Protein AF-A0A6M0AMI7-F1 (afdb_monomer_lite)

Foldseek 3Di:
DDDDLCRLCVLLVHDSVVSVCVVVVVCPPDDPVSVQSSCVSVVHDDDDDDDDDDPPDPDDDDDDD

pLDDT: mean 92.31, std 7.23, range [49.03, 96.06]

Secondary structure (DSSP, 8-state):
-PPPHHHHHHHHTS-HHHHHHHHTT-GGGS-HHHHHHHHHHTT--------PPPTTSSS------

Sequence (65 aa):
QGMTQAAAAKVLGVDQPKVSALINGKLAGFSIVRLFRFLNALGQDVEIVVKTKPLSHPGARTLVS

Radius of gyration: 15.53 Å; chains: 1; bounding box: 33×18×42 Å

Structure (mmCIF, N/CA/C/O backbone):
data_AF-A0A6M0AMI7-F1
#
_entry.id   AF-A0A6M0AMI7-F1
#
loop_
_atom_site.group_PDB
_atom_site.id
_atom_site.type_symbol
_atom_site.label_atom_id
_atom_site.label_alt_id
_atom_site.label_comp_id
_atom_site.label_asym_id
_atom_site.label_entity_id
_atom_site.label_seq_id
_atom_site.pdbx_PDB_ins_code
_atom_site.Cartn_x
_atom_site.Cartn_y
_atom_site.Cartn_z
_atom_site.occupancy
_atom_site.B_iso_or_equiv
_atom_site.auth_seq_id
_atom_site.auth_comp_id
_atom_site.auth_asym_id
_atom_site.auth_atom_id
_atom_site.pdbx_PDB_model_num
ATOM 1 N N . GLN A 1 1 ? -21.618 7.323 4.368 1.00 49.03 1 GLN A N 1
ATOM 2 C CA . GLN A 1 1 ? -21.333 6.944 5.769 1.00 49.03 1 GLN A CA 1
ATOM 3 C C . GLN A 1 1 ? -20.003 6.207 5.780 1.00 49.03 1 GLN A C 1
ATOM 5 O O . GLN A 1 1 ? -19.852 5.262 5.019 1.00 49.03 1 GLN A O 1
ATOM 10 N N . GLY A 1 2 ? -19.012 6.713 6.514 1.00 74.25 2 GLY A N 1
ATOM 11 C CA . GLY A 1 2 ? -17.658 6.153 6.509 1.00 74.25 2 GLY A CA 1
ATOM 12 C C . GLY A 1 2 ? -17.536 4.954 7.446 1.00 74.25 2 GLY A C 1
ATOM 13 O O . GLY A 1 2 ? -18.099 4.956 8.538 1.00 74.25 2 GLY A O 1
ATOM 14 N N . MET A 1 3 ? -16.789 3.937 7.025 1.00 86.38 3 MET A N 1
ATOM 15 C CA . MET A 1 3 ? -16.400 2.817 7.878 1.00 86.38 3 MET A CA 1
ATOM 16 C C . MET A 1 3 ? -15.435 3.303 8.977 1.00 86.38 3 MET A C 1
ATOM 18 O O . MET A 1 3 ? -14.546 4.111 8.711 1.00 86.38 3 MET A O 1
ATOM 22 N N . THR A 1 4 ? -15.578 2.816 10.216 1.00 93.75 4 THR A N 1
ATOM 23 C CA . THR A 1 4 ? -14.622 3.137 11.294 1.00 93.75 4 THR A CA 1
ATOM 24 C C . THR A 1 4 ? -13.248 2.535 10.995 1.00 93.75 4 THR A C 1
ATOM 26 O O . THR A 1 4 ? -13.146 1.520 10.307 1.00 93.75 4 THR A O 1
ATOM 29 N N . GLN A 1 5 ? -12.170 3.095 11.556 1.00 92.19 5 GLN A N 1
ATOM 30 C CA . GLN A 1 5 ? -10.825 2.532 11.349 1.00 92.19 5 GLN A CA 1
ATOM 31 C C . GLN A 1 5 ? -10.715 1.071 11.815 1.00 92.19 5 GLN A C 1
ATOM 33 O O . GLN A 1 5 ? -10.015 0.277 11.195 1.00 92.19 5 GLN A O 1
ATOM 38 N N . ALA A 1 6 ? -11.428 0.696 12.881 1.00 94.81 6 ALA A N 1
ATOM 39 C CA . ALA A 1 6 ? -11.451 -0.677 13.379 1.00 94.81 6 ALA A CA 1
ATOM 40 C C . ALA A 1 6 ? -12.189 -1.635 12.429 1.00 94.81 6 ALA A C 1
ATOM 42 O O . ALA A 1 6 ? -11.763 -2.772 12.240 1.00 94.81 6 ALA A O 1
ATOM 43 N N . ALA A 1 7 ? -13.279 -1.187 11.803 1.00 94.62 7 ALA A N 1
ATOM 44 C CA . ALA A 1 7 ? -13.952 -1.971 10.774 1.00 94.62 7 ALA A CA 1
ATOM 45 C C . ALA A 1 7 ? -13.082 -2.084 9.508 1.00 94.62 7 ALA A C 1
ATOM 47 O O . ALA A 1 7 ? -12.941 -3.175 8.960 1.00 94.62 7 ALA A O 1
ATOM 48 N N . ALA A 1 8 ? -12.393 -1.005 9.124 1.00 94.81 8 ALA A N 1
ATOM 49 C CA . ALA A 1 8 ? -11.439 -1.017 8.018 1.00 94.81 8 ALA A CA 1
ATOM 50 C C . ALA A 1 8 ? -10.286 -1.994 8.253 1.00 94.81 8 ALA A C 1
ATOM 52 O O . ALA A 1 8 ? -9.911 -2.731 7.350 1.00 94.81 8 ALA A O 1
ATOM 53 N N . ALA A 1 9 ? -9.765 -2.052 9.477 1.00 95.81 9 ALA A N 1
ATOM 54 C CA . ALA A 1 9 ? -8.705 -2.975 9.865 1.00 95.81 9 ALA A CA 1
ATOM 55 C C . ALA A 1 9 ? -9.107 -4.438 9.615 1.00 95.81 9 ALA A C 1
ATOM 57 O O . ALA A 1 9 ? -8.321 -5.210 9.064 1.00 95.81 9 ALA A O 1
ATOM 58 N N . LYS A 1 10 ? -10.362 -4.791 9.934 1.00 95.94 10 LYS A N 1
ATOM 59 C CA . LYS A 1 10 ? -10.921 -6.125 9.671 1.00 95.94 10 LYS A CA 1
ATOM 60 C C . LYS A 1 10 ? -11.018 -6.421 8.176 1.00 95.94 10 LYS A C 1
ATOM 62 O O . LYS A 1 10 ? -10.556 -7.473 7.753 1.00 95.94 10 LYS A O 1
ATOM 67 N N . VAL A 1 11 ? -11.563 -5.492 7.387 1.00 95.44 11 VAL A N 1
ATOM 68 C CA . VAL A 1 11 ? -11.693 -5.651 5.925 1.00 95.44 11 VAL A CA 1
ATOM 69 C C . VAL A 1 11 ? -10.322 -5.787 5.257 1.00 95.44 11 VAL A C 1
ATOM 71 O O . VAL A 1 11 ? -10.115 -6.658 4.421 1.00 95.44 11 VAL A O 1
ATOM 74 N N . LEU A 1 12 ? -9.359 -4.959 5.662 1.00 95.25 12 LEU A N 1
ATOM 75 C CA . LEU A 1 12 ? -8.022 -4.902 5.070 1.00 95.25 12 LEU A CA 1
ATOM 76 C C . LEU A 1 12 ? -7.047 -5.958 5.629 1.00 95.25 12 LEU A C 1
ATOM 78 O O . LEU A 1 12 ? -5.910 -6.056 5.153 1.00 95.25 12 LEU A O 1
ATOM 82 N N . GLY A 1 13 ? -7.440 -6.723 6.653 1.00 95.06 13 GLY A 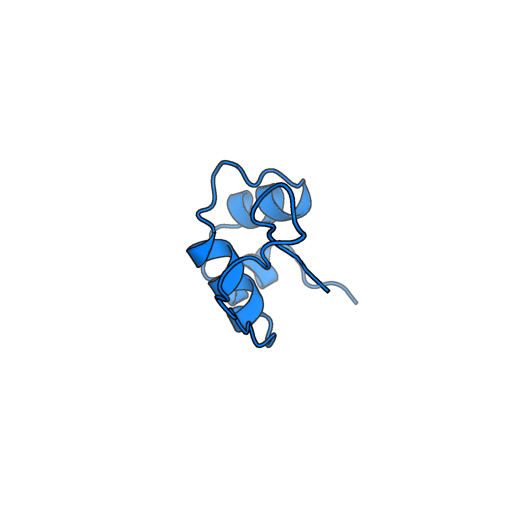N 1
ATOM 83 C CA . GLY A 1 13 ? -6.583 -7.721 7.301 1.00 95.06 13 GLY A CA 1
ATOM 84 C C . GLY A 1 13 ? -5.304 -7.118 7.900 1.00 95.06 13 GLY A C 1
ATOM 85 O O . GLY A 1 13 ? -4.205 -7.656 7.716 1.00 95.06 13 GLY A O 1
ATOM 86 N N . VAL A 1 14 ? -5.422 -5.959 8.551 1.00 95.38 14 VAL A N 1
ATOM 87 C CA . VAL A 1 14 ? -4.325 -5.241 9.227 1.00 95.38 14 VAL A CA 1
ATOM 88 C C . VAL A 1 14 ? -4.747 -4.795 10.623 1.00 95.38 14 VAL A C 1
ATOM 90 O O . VAL A 1 14 ? -5.912 -4.871 10.989 1.00 95.38 14 VAL A O 1
ATOM 93 N N . ASP A 1 15 ? -3.792 -4.306 11.406 1.00 95.81 15 ASP A N 1
ATOM 94 C CA . ASP A 1 15 ? -4.074 -3.606 12.655 1.00 95.81 15 ASP A CA 1
ATOM 95 C C . ASP A 1 15 ? -4.590 -2.171 12.402 1.00 95.81 15 ASP A C 1
ATOM 97 O O . ASP A 1 15 ? -4.393 -1.578 11.336 1.00 95.81 15 ASP A O 1
ATOM 101 N N . GLN A 1 16 ? -5.280 -1.598 13.391 1.00 95.38 16 GLN A N 1
ATOM 102 C CA . GLN A 1 16 ? -5.801 -0.230 13.308 1.00 95.38 16 GLN A CA 1
ATOM 103 C C . GLN A 1 16 ? -4.696 0.833 13.092 1.00 95.38 16 GLN A C 1
ATOM 105 O O . GLN A 1 16 ? -4.925 1.745 12.293 1.00 95.38 16 GLN A O 1
ATOM 110 N N . PRO A 1 17 ? -3.498 0.755 13.717 1.00 95.62 17 PRO A N 1
ATOM 111 C CA . PRO A 1 17 ? -2.411 1.697 13.436 1.00 95.62 17 PRO A CA 1
ATOM 112 C C . PRO A 1 17 ? -2.027 1.772 11.953 1.00 95.62 17 PRO A C 1
ATOM 114 O O . PRO A 1 17 ? -1.827 2.873 11.438 1.00 95.62 17 PRO A O 1
ATOM 117 N N . LYS A 1 18 ? -1.996 0.643 11.233 1.00 95.69 18 LYS A N 1
ATOM 118 C CA . LYS A 1 18 ? -1.766 0.625 9.779 1.00 95.69 18 LYS A CA 1
ATOM 119 C C . LYS A 1 18 ? -2.883 1.316 9.004 1.00 95.69 18 LYS A C 1
ATOM 121 O O . LYS A 1 18 ? -2.590 2.040 8.057 1.00 95.69 18 LYS A O 1
ATOM 126 N N . VAL A 1 19 ? -4.141 1.162 9.414 1.00 95.50 19 VAL A N 1
ATOM 127 C CA . VAL A 1 19 ? -5.255 1.919 8.814 1.00 95.50 19 VAL A CA 1
ATOM 128 C C . VAL A 1 19 ? -5.067 3.420 9.024 1.00 95.50 19 VAL A C 1
ATOM 130 O O . VAL A 1 19 ? -5.193 4.194 8.079 1.00 95.50 19 VAL A O 1
ATOM 133 N N . SER A 1 20 ? -4.719 3.839 10.241 1.00 95.44 20 SER A N 1
ATOM 134 C CA . SER A 1 20 ? -4.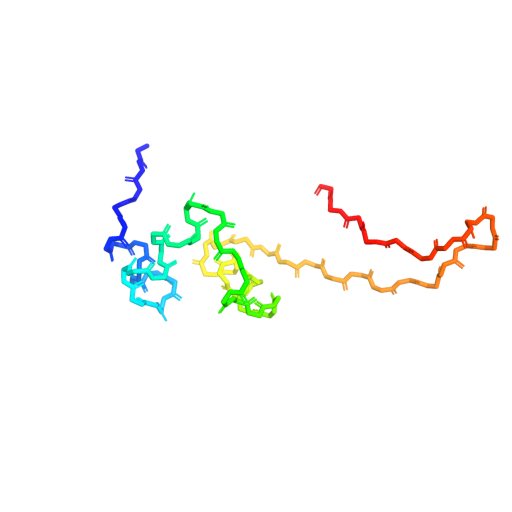435 5.245 10.539 1.00 95.44 20 SER A CA 1
ATOM 135 C C . SER A 1 20 ? -3.270 5.774 9.695 1.00 95.44 20 SER A C 1
ATOM 137 O O . SER A 1 20 ? -3.353 6.869 9.142 1.00 95.44 20 SER A O 1
ATOM 139 N N . ALA A 1 21 ? -2.203 4.989 9.521 1.00 96.06 21 ALA A N 1
ATOM 140 C CA . ALA A 1 21 ? -1.084 5.347 8.654 1.00 96.06 21 ALA A CA 1
ATOM 141 C C . ALA A 1 21 ? -1.523 5.545 7.191 1.00 96.06 21 ALA A C 1
ATOM 143 O O . ALA A 1 21 ? -1.158 6.559 6.598 1.00 96.06 21 ALA A O 1
ATOM 144 N N . LEU A 1 22 ? -2.344 4.641 6.639 1.00 93.94 22 LEU A N 1
ATOM 145 C CA . LEU A 1 22 ? -2.896 4.762 5.281 1.00 93.94 22 LEU A CA 1
ATOM 146 C C . LEU A 1 22 ? -3.731 6.037 5.112 1.00 93.94 22 LEU A C 1
ATOM 148 O O . LEU A 1 22 ? -3.498 6.788 4.169 1.00 93.94 22 LEU A O 1
ATOM 152 N N . ILE A 1 23 ? -4.652 6.312 6.043 1.00 91.75 23 ILE A N 1
ATOM 153 C CA . ILE A 1 23 ? -5.515 7.509 6.010 1.00 91.75 23 ILE A CA 1
ATOM 154 C C . ILE A 1 23 ? -4.683 8.797 6.073 1.00 91.75 23 ILE A C 1
ATOM 156 O O . ILE A 1 23 ? -5.015 9.781 5.423 1.00 91.75 23 ILE A O 1
ATOM 160 N N . ASN A 1 24 ? -3.577 8.779 6.817 1.00 95.00 24 ASN A N 1
ATOM 161 C CA . ASN A 1 24 ? -2.656 9.909 6.935 1.00 95.00 24 ASN A CA 1
ATOM 162 C C . ASN A 1 24 ? -1.587 9.952 5.823 1.00 95.00 24 ASN A C 1
ATOM 164 O O . ASN A 1 24 ? -0.599 10.673 5.960 1.00 95.00 24 ASN A O 1
ATOM 168 N N . GLY A 1 25 ? -1.722 9.155 4.756 1.00 93.25 25 GLY A N 1
ATOM 169 C CA . GLY A 1 25 ? -0.796 9.156 3.617 1.00 93.25 25 GLY A CA 1
ATOM 170 C C . GLY A 1 25 ? 0.606 8.611 3.919 1.00 93.25 25 GLY A C 1
ATOM 171 O O . GLY A 1 25 ? 1.535 8.807 3.136 1.00 93.25 25 GLY A O 1
ATOM 172 N N . LYS A 1 26 ? 0.799 7.910 5.042 1.00 95.88 26 LYS A N 1
ATOM 173 C CA . LYS A 1 26 ? 2.093 7.342 5.453 1.00 95.88 26 LYS A CA 1
ATOM 174 C C . LYS A 1 26 ? 2.340 6.003 4.754 1.00 95.88 26 LYS A C 1
ATOM 176 O O . LYS A 1 26 ? 2.231 4.939 5.360 1.00 95.88 26 LYS A O 1
ATOM 181 N N . LEU A 1 27 ? 2.677 6.062 3.466 1.00 92.81 27 LEU A N 1
ATOM 182 C CA . LEU A 1 27 ? 2.777 4.875 2.606 1.00 92.81 27 LEU A CA 1
ATOM 183 C C . LEU A 1 27 ? 4.127 4.144 2.663 1.00 92.81 27 LEU A C 1
ATOM 185 O O . LEU A 1 27 ? 4.196 2.991 2.257 1.00 92.81 27 LEU A O 1
ATOM 189 N N . ALA A 1 28 ? 5.183 4.763 3.204 1.00 92.62 28 ALA A N 1
ATOM 190 C CA . ALA A 1 28 ? 6.538 4.193 3.216 1.00 92.62 28 ALA A CA 1
ATOM 191 C C . ALA A 1 28 ? 6.647 2.812 3.904 1.00 92.62 28 ALA A C 1
ATOM 193 O O . ALA A 1 28 ? 7.563 2.050 3.613 1.00 92.62 28 ALA A O 1
ATOM 194 N N . GLY A 1 29 ? 5.709 2.472 4.797 1.00 91.31 29 GLY A N 1
ATOM 195 C CA . GLY A 1 29 ? 5.640 1.167 5.467 1.00 91.31 29 GLY A CA 1
ATOM 196 C C . GLY A 1 29 ? 4.862 0.084 4.709 1.00 91.31 29 GLY A C 1
ATOM 1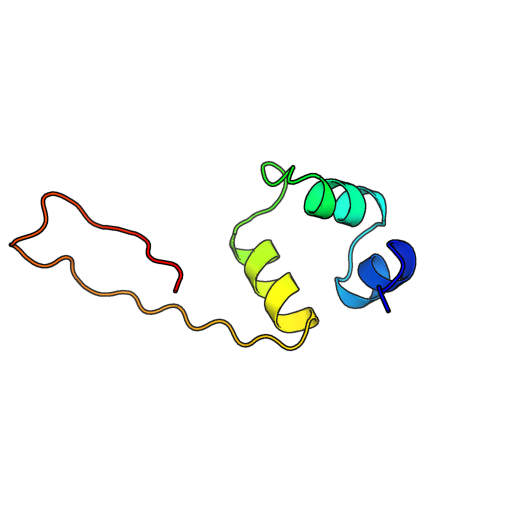97 O O . GLY A 1 29 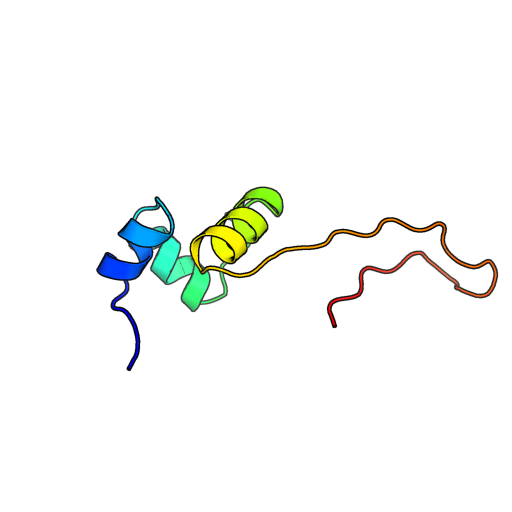? 4.690 -1.016 5.234 1.00 91.31 29 GLY A O 1
ATOM 198 N N . PHE A 1 30 ? 4.355 0.373 3.508 1.00 95.44 30 PHE A N 1
ATOM 199 C CA . PHE A 1 30 ? 3.528 -0.542 2.725 1.00 95.44 30 PHE A CA 1
ATOM 200 C C . PHE A 1 30 ? 4.200 -0.864 1.395 1.00 95.44 30 PHE A C 1
ATOM 202 O O . PHE A 1 30 ? 4.590 0.024 0.643 1.00 95.44 30 PHE A O 1
ATOM 209 N N . SER A 1 31 ? 4.293 -2.152 1.066 1.00 94.94 31 SER A N 1
ATOM 210 C CA . SER A 1 31 ? 4.687 -2.548 -0.284 1.00 94.94 31 SER A C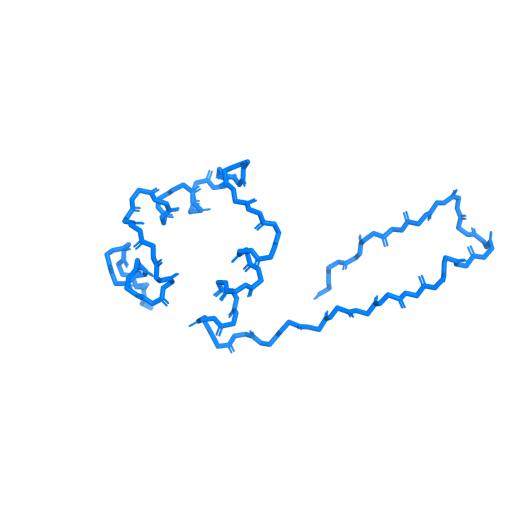A 1
ATOM 211 C C . SER A 1 31 ? 3.572 -2.236 -1.282 1.00 94.94 31 SER A C 1
ATOM 213 O O . SER A 1 31 ? 2.388 -2.279 -0.943 1.00 94.94 31 SER A O 1
ATOM 215 N N . ILE A 1 32 ? 3.933 -2.002 -2.544 1.00 92.56 32 ILE A N 1
ATOM 216 C CA . ILE A 1 32 ? 2.953 -1.729 -3.605 1.00 92.56 32 ILE A CA 1
ATOM 217 C C . ILE A 1 32 ? 1.952 -2.883 -3.783 1.00 92.56 32 ILE A C 1
ATOM 219 O O . ILE A 1 32 ? 0.753 -2.664 -3.914 1.00 92.56 32 ILE A O 1
ATOM 223 N N . VAL A 1 33 ? 2.421 -4.128 -3.648 1.00 92.88 33 VAL A N 1
ATOM 224 C CA . VAL A 1 33 ? 1.574 -5.331 -3.672 1.00 92.88 33 VAL A CA 1
ATOM 225 C C . VAL A 1 33 ? 0.547 -5.310 -2.538 1.00 92.88 33 VAL A C 1
ATOM 227 O O . VAL A 1 33 ? -0.597 -5.718 -2.730 1.00 92.88 33 VAL A O 1
ATOM 230 N N . ARG A 1 34 ? 0.928 -4.827 -1.348 1.00 95.19 34 ARG A N 1
ATOM 231 C CA . ARG A 1 34 ? 0.003 -4.686 -0.217 1.00 95.19 34 ARG A CA 1
ATOM 232 C C . ARG A 1 34 ? -1.077 -3.647 -0.526 1.00 95.19 34 ARG A C 1
ATOM 234 O O . ARG A 1 34 ? -2.238 -3.903 -0.228 1.00 95.19 34 ARG A O 1
ATOM 241 N N . LEU A 1 35 ? -0.710 -2.528 -1.150 1.00 95.12 35 LEU A N 1
ATOM 242 C CA . LEU A 1 35 ? -1.661 -1.488 -1.551 1.00 95.12 35 LEU A CA 1
ATOM 243 C C . LEU A 1 35 ? -2.682 -2.019 -2.567 1.00 95.12 35 LEU A C 1
ATOM 245 O O . LEU A 1 35 ? -3.877 -1.813 -2.377 1.00 95.12 35 LEU A O 1
ATOM 249 N N . PHE A 1 36 ? -2.250 -2.791 -3.568 1.00 94.62 36 PHE A N 1
ATOM 250 C CA . PHE A 1 36 ? -3.178 -3.437 -4.507 1.00 94.62 36 PHE A CA 1
ATOM 251 C C . PHE A 1 36 ? -4.117 -4.429 -3.815 1.00 94.62 36 PHE A C 1
ATOM 253 O O . PHE A 1 36 ? -5.314 -4.434 -4.076 1.00 94.62 36 PHE A O 1
ATOM 260 N N . ARG A 1 37 ? -3.621 -5.218 -2.853 1.00 95.31 37 ARG A N 1
ATOM 261 C CA . ARG A 1 37 ? -4.488 -6.110 -2.063 1.00 95.31 37 ARG A CA 1
ATOM 262 C C . ARG A 1 37 ? -5.543 -5.354 -1.257 1.00 95.31 37 ARG A C 1
ATOM 264 O O . ARG A 1 37 ? -6.633 -5.883 -1.071 1.00 95.31 37 ARG A O 1
ATOM 271 N N . PHE A 1 38 ? -5.239 -4.149 -0.778 1.00 95.69 38 PHE A N 1
ATOM 272 C CA . PHE A 1 38 ? -6.230 -3.321 -0.091 1.00 95.69 38 PHE A CA 1
ATOM 273 C C . PHE A 1 38 ? -7.327 -2.835 -1.034 1.00 95.69 38 PHE A C 1
ATOM 275 O O . PHE A 1 38 ? -8.489 -2.868 -0.645 1.00 95.69 38 PHE A O 1
ATOM 282 N N . LEU A 1 39 ? -6.984 -2.452 -2.266 1.00 94.50 39 LEU A N 1
ATOM 283 C CA . LEU A 1 39 ? -7.971 -2.105 -3.292 1.00 94.50 39 LEU A CA 1
ATOM 284 C C . LEU A 1 39 ? -8.906 -3.293 -3.569 1.00 94.50 39 LEU A C 1
ATOM 286 O O . LEU A 1 39 ? -10.122 -3.143 -3.465 1.00 94.50 39 LEU A O 1
ATOM 290 N N . ASN A 1 40 ? -8.348 -4.491 -3.752 1.00 95.94 40 ASN A N 1
ATOM 291 C CA . ASN A 1 40 ? -9.135 -5.712 -3.951 1.00 95.94 40 ASN A CA 1
ATOM 292 C C . ASN A 1 40 ? -10.048 -6.020 -2.754 1.00 95.94 40 ASN A C 1
ATOM 294 O O . ASN A 1 40 ? -11.218 -6.348 -2.929 1.00 95.94 40 ASN A O 1
ATOM 298 N N . ALA A 1 41 ? -9.541 -5.886 -1.524 1.00 95.38 41 ALA A N 1
ATOM 299 C CA . ALA A 1 41 ? -10.336 -6.095 -0.311 1.00 95.38 41 ALA A CA 1
ATOM 300 C C . ALA A 1 41 ? -11.488 -5.081 -0.166 1.00 95.38 41 ALA A C 1
ATOM 302 O O . ALA A 1 41 ? -12.480 -5.364 0.503 1.00 95.38 41 ALA A O 1
ATOM 303 N N . LEU A 1 42 ? -11.373 -3.915 -0.804 1.00 93.50 42 LEU A N 1
ATOM 304 C CA . LEU A 1 42 ? -12.414 -2.889 -0.892 1.00 93.50 42 LEU A CA 1
ATOM 305 C C . LEU A 1 42 ? -13.318 -3.064 -2.128 1.00 93.50 42 LEU A C 1
ATOM 307 O O . LEU A 1 42 ? -14.096 -2.166 -2.452 1.00 93.50 42 LEU A O 1
ATOM 311 N N . GLY A 1 43 ? -13.226 -4.204 -2.818 1.00 94.31 43 GLY A N 1
ATOM 312 C CA . GLY A 1 43 ? -14.048 -4.525 -3.984 1.00 94.31 43 GLY A CA 1
ATOM 313 C C . GLY A 1 43 ? -13.657 -3.759 -5.246 1.00 94.31 43 GLY A C 1
ATOM 314 O O . GLY A 1 43 ? -14.503 -3.566 -6.113 1.00 94.31 43 GLY A O 1
ATOM 315 N N . GLN A 1 44 ? -12.417 -3.273 -5.327 1.00 94.81 44 GLN A N 1
ATOM 316 C CA . GLN A 1 44 ? -11.877 -2.646 -6.531 1.00 94.81 44 GLN A CA 1
ATOM 317 C C . GLN A 1 44 ? -11.008 -3.651 -7.278 1.00 94.81 44 GLN A C 1
ATOM 319 O O . GLN A 1 44 ? -10.083 -4.214 -6.695 1.00 94.81 44 GLN A O 1
ATOM 324 N N . ASP A 1 45 ? -11.261 -3.830 -8.568 1.00 94.75 45 ASP A N 1
ATOM 325 C CA . ASP A 1 45 ? -10.359 -4.592 -9.421 1.00 94.75 45 ASP A CA 1
ATOM 326 C C . ASP A 1 45 ? -9.152 -3.732 -9.809 1.00 94.75 45 ASP A C 1
ATOM 328 O O . ASP A 1 45 ? -9.277 -2.550 -10.132 1.00 94.75 45 ASP A O 1
ATOM 332 N N . VAL A 1 46 ? -7.961 -4.332 -9.775 1.00 92.69 46 VAL A N 1
ATOM 333 C CA . VAL A 1 46 ? -6.712 -3.675 -10.175 1.00 92.69 46 VAL A CA 1
ATOM 334 C C . VAL A 1 46 ? -6.164 -4.361 -11.418 1.00 92.69 46 VAL A C 1
ATOM 336 O O . VAL A 1 46 ? -5.693 -5.496 -11.353 1.00 92.69 46 VAL A O 1
ATOM 339 N N . GLU A 1 47 ? -6.165 -3.644 -12.540 1.00 92.81 47 GLU A N 1
ATOM 340 C CA . GLU A 1 47 ? -5.507 -4.071 -13.774 1.00 92.81 47 GLU A CA 1
ATOM 341 C C . GLU A 1 47 ? -4.118 -3.423 -13.886 1.00 92.81 47 GLU A C 1
ATOM 343 O O . GLU A 1 47 ? -3.973 -2.201 -13.826 1.00 92.81 47 GLU A O 1
ATOM 348 N N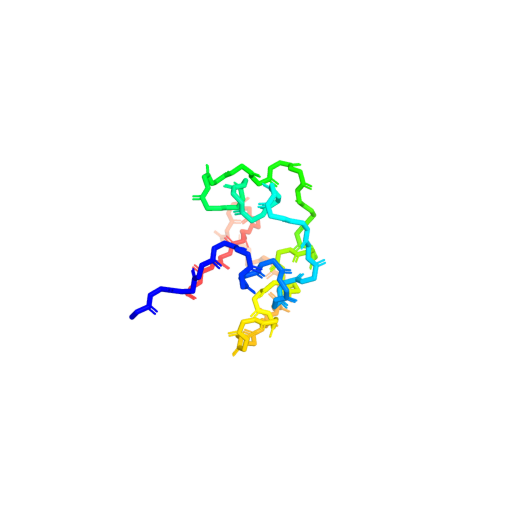 . ILE A 1 48 ? -3.075 -4.240 -14.062 1.00 89.38 48 ILE A N 1
ATOM 349 C CA . ILE A 1 48 ? -1.705 -3.760 -14.283 1.00 89.38 48 ILE A CA 1
ATOM 350 C C . ILE A 1 48 ? -1.293 -4.128 -15.702 1.00 89.38 48 ILE A C 1
ATOM 352 O O . ILE A 1 48 ? -0.968 -5.280 -15.986 1.00 89.38 48 ILE A O 1
ATOM 356 N N . VAL A 1 49 ? -1.258 -3.132 -16.587 1.00 91.44 49 VAL A N 1
ATOM 357 C CA . VAL A 1 49 ? -0.845 -3.326 -17.980 1.00 91.44 49 VAL A CA 1
ATOM 358 C C . VAL A 1 49 ? 0.576 -2.810 -18.183 1.00 91.44 49 VAL A C 1
ATOM 360 O O . VAL A 1 49 ? 0.827 -1.605 -18.167 1.00 91.44 49 VAL A O 1
ATOM 363 N N . VAL A 1 50 ? 1.518 -3.725 -18.419 1.00 91.75 50 VAL A N 1
ATOM 364 C CA . VAL A 1 50 ? 2.909 -3.383 -18.746 1.00 91.75 50 VAL A CA 1
ATOM 365 C C . VAL A 1 50 ? 3.064 -3.320 -20.262 1.00 91.75 50 VAL A C 1
ATOM 367 O O . VAL A 1 50 ? 2.815 -4.298 -20.962 1.00 91.75 50 VAL A O 1
ATOM 370 N N . LYS A 1 51 ? 3.480 -2.159 -20.777 1.00 93.31 51 LYS A N 1
ATOM 371 C CA . LYS A 1 51 ? 3.719 -1.928 -22.209 1.00 93.31 51 LYS A CA 1
ATOM 372 C C . LYS A 1 51 ? 5.121 -1.380 -22.426 1.00 93.31 51 LYS A C 1
ATOM 374 O O . LYS A 1 51 ? 5.634 -0.619 -21.605 1.00 93.31 51 LYS A O 1
ATOM 379 N N . THR A 1 52 ? 5.722 -1.714 -23.563 1.00 95.69 52 THR A N 1
ATOM 380 C CA . THR A 1 52 ? 6.979 -1.093 -23.988 1.00 95.69 52 THR A CA 1
ATOM 381 C C . THR A 1 52 ? 6.781 0.411 -24.177 1.00 95.69 52 THR A C 1
ATOM 383 O O . THR A 1 52 ? 5.807 0.852 -24.789 1.00 95.69 52 THR A O 1
ATOM 386 N N . LYS A 1 53 ? 7.718 1.214 -23.661 1.00 95.62 53 LYS A N 1
ATOM 387 C CA . LYS A 1 53 ? 7.717 2.672 -23.828 1.00 95.62 53 LYS A CA 1
ATOM 388 C C . LYS A 1 53 ? 7.761 3.038 -25.324 1.00 95.62 53 LYS A C 1
ATOM 390 O O . LYS A 1 53 ? 8.675 2.579 -26.011 1.00 95.62 53 LYS A O 1
ATOM 395 N N . PRO A 1 54 ? 6.890 3.937 -25.821 1.00 95.25 54 PRO A N 1
ATOM 396 C CA . PRO A 1 54 ? 7.008 4.458 -27.179 1.00 95.25 54 PRO A CA 1
ATOM 397 C C . PRO A 1 54 ? 8.352 5.165 -27.408 1.00 95.25 54 PRO A C 1
ATOM 399 O O . PRO A 1 54 ? 8.891 5.820 -26.508 1.00 95.25 54 PRO A O 1
ATOM 402 N N . LEU A 1 55 ? 8.886 5.089 -28.627 1.00 94.12 55 LEU A N 1
ATOM 403 C CA . LEU A 1 55 ? 10.150 5.754 -28.976 1.00 94.12 55 LEU A CA 1
ATOM 404 C C . LEU A 1 55 ? 10.079 7.277 -28.783 1.00 94.12 55 LEU A C 1
ATOM 406 O O . LEU A 1 55 ? 11.056 7.877 -28.354 1.00 94.12 55 LEU A O 1
ATOM 410 N N . SER A 1 56 ? 8.902 7.874 -28.987 1.00 95.06 56 SER A N 1
ATOM 411 C CA . SER A 1 56 ? 8.643 9.310 -28.812 1.00 95.06 56 SER A CA 1
ATOM 412 C C . SER A 1 56 ? 8.723 9.815 -27.366 1.00 95.06 56 SER A C 1
ATOM 414 O O . SER A 1 56 ? 8.753 11.021 -27.143 1.00 95.06 56 SER A O 1
ATOM 416 N N . HIS A 1 57 ? 8.728 8.927 -26.367 1.00 93.69 57 HIS A N 1
ATOM 417 C CA . HIS A 1 57 ? 8.784 9.330 -24.963 1.00 93.69 57 HIS A CA 1
ATOM 418 C C . HIS A 1 57 ? 10.233 9.409 -24.464 1.00 93.69 57 HIS A C 1
ATOM 420 O O . HIS A 1 57 ? 10.991 8.466 -24.686 1.00 93.69 57 HIS A O 1
ATOM 426 N N . PRO A 1 58 ? 10.619 10.439 -23.692 1.00 92.69 58 PRO A N 1
ATOM 427 C CA . PRO A 1 58 ? 11.967 10.527 -23.122 1.00 92.69 58 PRO A CA 1
ATOM 428 C C . PRO A 1 58 ? 12.252 9.444 -22.063 1.00 92.69 58 PRO A C 1
ATOM 430 O O . PRO A 1 58 ? 13.402 9.095 -21.836 1.00 92.69 58 PRO A O 1
ATOM 433 N N . GLY A 1 59 ? 11.216 8.864 -21.444 1.00 93.88 59 GLY A N 1
ATOM 434 C CA . GLY A 1 59 ? 11.343 7.828 -20.415 1.00 93.88 59 GLY A CA 1
ATOM 435 C C . GLY A 1 59 ? 10.042 7.051 -20.209 1.00 93.88 59 GLY A C 1
ATOM 436 O O . GLY A 1 59 ? 8.981 7.485 -20.671 1.00 93.88 59 GLY A O 1
ATOM 437 N N . ALA A 1 60 ? 10.136 5.872 -19.586 1.00 94.75 60 ALA A N 1
ATOM 438 C CA . ALA A 1 60 ? 8.964 5.079 -19.218 1.00 94.75 60 ALA A CA 1
ATOM 439 C C . ALA A 1 60 ? 8.188 5.804 -18.113 1.00 94.75 60 ALA A C 1
ATOM 441 O O . ALA A 1 60 ? 8.753 6.620 -17.383 1.00 94.75 60 ALA A O 1
ATOM 442 N N . ARG A 1 61 ? 6.884 5.550 -18.019 1.00 91.69 61 ARG A N 1
ATOM 443 C CA . ARG A 1 61 ? 6.002 6.263 -17.094 1.00 91.69 61 ARG A CA 1
ATOM 444 C C . ARG A 1 61 ? 5.018 5.294 -16.467 1.00 91.69 61 ARG A C 1
ATOM 446 O O . ARG A 1 61 ? 4.539 4.386 -17.141 1.00 91.69 61 ARG A O 1
ATOM 453 N N . THR A 1 62 ? 4.692 5.549 -15.210 1.00 90.38 62 THR A N 1
ATOM 454 C CA . THR A 1 62 ? 3.546 4.945 -14.536 1.00 90.38 62 THR A CA 1
ATOM 455 C C . THR A 1 62 ? 2.392 5.932 -14.626 1.00 90.38 62 THR A C 1
ATOM 457 O O . THR A 1 62 ? 2.560 7.100 -14.280 1.00 90.38 62 THR A O 1
ATOM 460 N N . LEU A 1 63 ? 1.244 5.478 -15.119 1.00 85.81 63 LEU A N 1
ATOM 461 C CA . LEU A 1 63 ? 0.015 6.264 -15.187 1.00 85.81 63 LEU A CA 1
ATOM 462 C C . LEU A 1 63 ? -1.032 5.590 -14.303 1.00 85.81 63 LEU A C 1
ATOM 464 O O . LEU A 1 63 ? -1.119 4.365 -14.277 1.00 85.81 63 LEU A O 1
ATOM 468 N N . VAL A 1 64 ? -1.801 6.400 -13.586 1.00 77.12 64 VAL A N 1
ATOM 469 C CA . VAL A 1 64 ? -2.982 5.981 -12.830 1.00 77.12 64 VAL A CA 1
ATOM 470 C C . VAL A 1 64 ? -4.113 6.868 -13.343 1.00 77.12 64 VAL A C 1
ATOM 472 O O . VAL A 1 64 ? -3.978 8.091 -13.277 1.00 77.12 64 VAL A O 1
ATOM 475 N N . SER A 1 65 ? -5.138 6.265 -13.946 1.00 69.12 65 SER A N 1
ATOM 476 C CA . SER A 1 65 ? -6.275 6.942 -14.593 1.00 69.12 65 SER A CA 1
ATOM 477 C C . SER A 1 65 ? -7.569 6.689 -13.847 1.00 69.12 65 SER A C 1
ATOM 479 O O . SER A 1 65 ? -7.743 5.518 -13.442 1.00 69.12 65 SER A O 1
#